Protein AF-A0ABD5BQI8-F1 (afdb_monomer)

Mean predicted aligned error: 1.68 Å

Sequence (92 aa):
DHLDSGSVSSPNRETEAMKDGSDAVSDWPLLNALLNTASGATWVSLHHGGGVGMGFSQHSGMVIVCDGTDEAAERIARVLHNDPATGVMRHA

pLDDT: mean 98.6, std 0.59, range [94.25, 98.94]

Foldseek 3Di:
DQPDLQWKQFCVPNLPPQVVPCRRVQVRNVVLQVQLVVLDFPDKDWDAQPPNGHPGMTGMDTHHDDPPDPVSVSSCVRNVCSNNVSSVVVND

Organism: Serratia marcescens (NCBI:txid615)

Structure (mmCIF, N/CA/C/O backbone):
data_AF-A0ABD5BQI8-F1
#
_entry.id   AF-A0ABD5BQI8-F1
#
loop_
_atom_site.group_PDB
_atom_site.id
_atom_site.type_symbol
_atom_site.label_atom_id
_atom_site.label_alt_id
_atom_site.label_comp_id
_atom_site.label_asym_id
_atom_site.label_entity_id
_atom_site.label_seq_id
_atom_site.pdbx_PDB_ins_code
_atom_site.Cartn_x
_atom_site.Cartn_y
_atom_site.Cartn_z
_atom_site.occupancy
_atom_site.B_iso_or_equiv
_atom_site.auth_seq_id
_atom_site.auth_comp_id
_atom_site.auth_asym_id
_atom_site.auth_atom_id
_atom_site.pdbx_PDB_model_num
ATOM 1 N N . ASP A 1 1 ? 3.555 -8.420 4.456 1.00 94.25 1 ASP A N 1
ATOM 2 C CA . ASP A 1 1 ? 4.670 -8.036 3.566 1.00 94.25 1 ASP A CA 1
ATOM 3 C C . ASP A 1 1 ? 4.244 -6.776 2.809 1.00 94.25 1 ASP A C 1
ATOM 5 O O . ASP A 1 1 ? 3.101 -6.371 2.974 1.00 94.25 1 ASP A O 1
ATOM 9 N N . HIS A 1 2 ? 5.131 -6.135 2.054 1.00 97.94 2 HIS A N 1
ATOM 10 C CA . HIS A 1 2 ? 4.797 -5.084 1.089 1.00 97.94 2 HIS A CA 1
ATOM 11 C C . HIS A 1 2 ? 4.598 -5.649 -0.333 1.00 97.94 2 HIS A C 1
ATOM 13 O O . HIS A 1 2 ? 4.187 -4.921 -1.226 1.00 97.94 2 HIS A O 1
ATOM 19 N N . LEU A 1 3 ? 4.914 -6.930 -0.558 1.00 97.44 3 LEU A N 1
ATOM 20 C CA . LEU A 1 3 ? 4.542 -7.649 -1.774 1.00 97.44 3 LEU A CA 1
ATOM 21 C C . LEU A 1 3 ? 3.056 -8.019 -1.693 1.00 97.44 3 LEU A C 1
ATOM 23 O O . LEU A 1 3 ? 2.696 -8.989 -1.027 1.00 97.44 3 LEU A O 1
ATOM 27 N N . ASP A 1 4 ? 2.208 -7.243 -2.363 1.00 97.94 4 ASP A N 1
ATOM 28 C CA . ASP A 1 4 ? 0.808 -7.575 -2.637 1.00 97.94 4 ASP A CA 1
ATOM 29 C C . ASP A 1 4 ? 0.328 -6.879 -3.930 1.00 97.94 4 ASP A C 1
ATOM 31 O O . ASP A 1 4 ? 0.981 -5.987 -4.471 1.00 97.94 4 ASP A O 1
ATOM 35 N N . SER A 1 5 ? -0.821 -7.306 -4.447 1.00 97.19 5 SER A N 1
ATOM 36 C CA . SER A 1 5 ? -1.419 -6.902 -5.721 1.00 97.19 5 SER A CA 1
ATOM 37 C C . SER A 1 5 ? -1.531 -5.386 -5.959 1.00 97.19 5 SER A C 1
ATOM 39 O O . SER A 1 5 ? -1.463 -4.950 -7.106 1.00 97.19 5 SER A O 1
ATOM 41 N N . GLY A 1 6 ? -1.719 -4.569 -4.920 1.00 98.31 6 GLY A N 1
ATOM 42 C CA . GLY A 1 6 ? -1.901 -3.113 -5.046 1.00 98.31 6 GLY A CA 1
ATOM 43 C C . GLY A 1 6 ? -0.776 -2.261 -4.462 1.00 98.31 6 GLY A C 1
ATOM 44 O O . GLY A 1 6 ? -0.808 -1.039 -4.601 1.00 98.31 6 GLY A O 1
ATOM 45 N N . SER A 1 7 ? 0.199 -2.871 -3.791 1.00 98.62 7 SER A N 1
ATOM 46 C CA . SER A 1 7 ? 1.078 -2.175 -2.844 1.00 98.62 7 SER A CA 1
ATOM 47 C C . SER A 1 7 ? 2.541 -2.098 -3.277 1.00 98.62 7 SER A C 1
ATOM 49 O O . SER A 1 7 ? 3.375 -1.611 -2.516 1.00 98.62 7 SER A O 1
ATOM 51 N N . VAL A 1 8 ? 2.886 -2.506 -4.503 1.00 98.69 8 VAL A N 1
ATOM 52 C CA . VAL A 1 8 ? 4.267 -2.456 -5.005 1.00 98.69 8 VAL A CA 1
ATOM 53 C C . VAL A 1 8 ? 4.344 -2.129 -6.494 1.00 98.69 8 VAL A C 1
ATOM 55 O O . VAL A 1 8 ? 3.577 -2.638 -7.307 1.00 98.69 8 VAL A O 1
ATOM 58 N N . SER A 1 9 ? 5.333 -1.303 -6.836 1.00 98.81 9 SER A N 1
ATOM 59 C CA . SER A 1 9 ? 5.859 -1.148 -8.190 1.00 98.81 9 SER A CA 1
ATOM 60 C C . SER A 1 9 ? 7.330 -1.553 -8.188 1.00 98.81 9 SER A C 1
ATOM 62 O O . SER A 1 9 ? 8.151 -0.926 -7.511 1.00 98.81 9 SER A O 1
ATOM 64 N N . SER A 1 10 ? 7.659 -2.623 -8.912 1.00 98.69 10 SER A N 1
ATOM 65 C CA . SER A 1 10 ? 9.010 -3.168 -9.047 1.00 98.69 10 SER A CA 1
ATOM 66 C C . SER A 1 10 ? 9.186 -3.840 -10.422 1.00 98.69 10 SER A C 1
ATOM 68 O O . SER A 1 10 ? 8.837 -5.013 -10.581 1.00 98.69 10 SER A O 1
ATOM 70 N N . PRO A 1 11 ? 9.746 -3.123 -11.419 1.00 98.62 11 PRO A N 1
ATOM 71 C CA . PRO A 1 11 ? 9.836 -3.596 -12.809 1.00 98.62 11 PRO A CA 1
ATOM 72 C C . PRO A 1 11 ? 10.686 -4.850 -13.042 1.00 98.62 11 PRO A C 1
ATOM 74 O O . PRO A 1 11 ? 10.600 -5.446 -14.104 1.00 98.62 11 PRO A O 1
ATOM 77 N N . ASN A 1 12 ? 11.517 -5.242 -12.073 1.00 98.31 12 ASN A N 1
ATOM 78 C CA . ASN A 1 12 ? 12.352 -6.449 -12.148 1.00 98.31 12 ASN A CA 1
ATOM 79 C C . ASN A 1 12 ? 11.800 -7.586 -11.267 1.00 98.31 12 ASN A C 1
ATOM 81 O O . ASN A 1 12 ? 12.552 -8.486 -10.883 1.00 98.31 12 ASN A O 1
ATOM 85 N N . ARG A 1 13 ? 10.545 -7.463 -10.811 1.00 98.25 13 ARG A N 1
ATOM 86 C CA . ARG A 1 13 ? 9.903 -8.426 -9.917 1.00 98.25 13 ARG A CA 1
ATOM 87 C C . ARG A 1 13 ? 8.374 -8.368 -10.033 1.00 98.25 13 ARG A C 1
ATOM 89 O O . ARG A 1 13 ? 7.822 -8.917 -10.974 1.00 98.25 13 ARG A O 1
ATOM 96 N N . GLU A 1 14 ? 7.662 -7.736 -9.101 1.00 98.62 14 GLU A N 1
ATOM 97 C CA . GLU A 1 14 ? 6.193 -7.824 -9.021 1.00 98.62 14 GLU A CA 1
ATOM 98 C C . GLU A 1 14 ? 5.437 -7.188 -10.181 1.00 98.62 14 GLU A C 1
ATOM 100 O O . GLU A 1 14 ? 4.315 -7.596 -10.471 1.00 98.62 14 GLU A O 1
ATOM 105 N N . THR A 1 15 ? 6.022 -6.177 -10.814 1.00 98.69 15 THR A N 1
ATOM 106 C CA . THR A 1 15 ? 5.402 -5.465 -11.934 1.00 98.69 15 THR A CA 1
ATOM 107 C C . THR A 1 15 ? 6.200 -5.644 -13.217 1.00 98.69 15 THR A C 1
ATOM 109 O O . THR A 1 15 ? 6.065 -4.840 -14.132 1.00 98.69 15 THR A O 1
ATOM 112 N N . GLU A 1 16 ? 7.035 -6.684 -13.285 1.00 98.75 16 GLU A N 1
ATOM 113 C CA . GLU A 1 16 ? 7.763 -7.048 -14.497 1.00 98.75 16 GLU A CA 1
ATOM 114 C C . GLU A 1 16 ? 6.790 -7.492 -15.595 1.00 98.75 16 GLU A C 1
ATOM 116 O O . GLU A 1 16 ? 5.951 -8.372 -15.388 1.00 98.75 16 GLU A O 1
ATOM 121 N N . ALA A 1 17 ? 6.937 -6.901 -16.780 1.00 98.38 17 ALA A N 1
ATOM 122 C CA . ALA A 1 17 ? 6.193 -7.235 -17.986 1.00 98.38 17 ALA A CA 1
ATOM 123 C C . ALA A 1 17 ? 4.668 -7.131 -17.811 1.00 98.38 17 ALA A C 1
ATOM 125 O O . ALA A 1 17 ? 3.911 -8.018 -18.230 1.00 98.38 17 ALA A O 1
ATOM 126 N N . MET A 1 18 ? 4.199 -6.022 -17.228 1.00 98.50 18 MET A N 1
ATOM 127 C CA . MET A 1 18 ? 2.773 -5.704 -17.237 1.00 98.50 18 MET A CA 1
ATOM 128 C C . MET A 1 18 ? 2.283 -5.652 -18.688 1.00 98.50 18 MET A C 1
ATOM 130 O O . MET A 1 18 ? 2.959 -5.137 -19.580 1.00 98.50 18 MET A O 1
ATOM 134 N N . LYS A 1 19 ? 1.085 -6.189 -18.948 1.00 98.62 19 LYS A N 1
ATOM 135 C CA . LYS A 1 19 ? 0.548 -6.332 -20.317 1.00 98.62 19 LYS A CA 1
ATOM 136 C C . LYS A 1 19 ? 0.466 -5.011 -21.086 1.00 98.62 19 LYS A C 1
ATOM 138 O O . LYS A 1 19 ? 0.515 -5.018 -22.312 1.00 98.62 19 LYS A O 1
ATOM 143 N N . ASP A 1 20 ? 0.301 -3.909 -20.369 1.00 98.56 20 ASP A N 1
ATOM 144 C CA . ASP A 1 20 ? 0.179 -2.550 -20.888 1.00 98.56 20 ASP A CA 1
ATOM 145 C C . ASP A 1 20 ? 1.494 -1.748 -20.817 1.00 98.56 20 ASP A C 1
ATOM 147 O O . ASP A 1 20 ? 1.518 -0.579 -21.195 1.00 98.56 20 ASP A O 1
ATOM 151 N N . GLY A 1 21 ? 2.590 -2.358 -20.352 1.00 98.50 21 GLY A N 1
ATOM 152 C CA . GLY A 1 21 ? 3.887 -1.703 -20.175 1.00 98.50 21 GLY A CA 1
ATOM 153 C C . GLY A 1 21 ? 3.944 -0.724 -18.998 1.00 98.50 21 GLY A C 1
ATOM 154 O O . GLY A 1 21 ? 4.843 0.116 -18.948 1.00 98.50 21 GLY A O 1
ATOM 155 N N . SER A 1 22 ? 2.997 -0.799 -18.056 1.00 98.75 22 SER A N 1
ATOM 156 C CA . SER A 1 22 ? 2.930 0.077 -16.876 1.00 98.75 22 SER A CA 1
ATOM 157 C C . SER A 1 22 ? 3.918 -0.283 -15.754 1.00 98.75 22 SER A C 1
ATOM 159 O O . SER A 1 22 ? 3.802 0.232 -14.640 1.00 98.75 22 SER A O 1
ATOM 161 N N . ASP A 1 23 ? 4.910 -1.132 -16.030 1.00 98.69 23 ASP A N 1
ATOM 162 C CA . ASP A 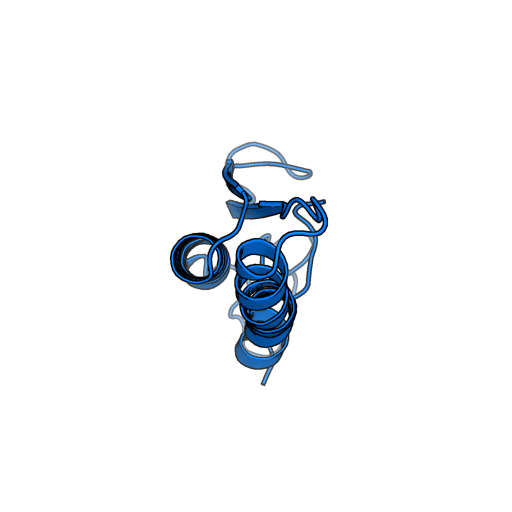1 23 ? 5.843 -1.742 -15.076 1.00 98.69 23 ASP A CA 1
ATOM 163 C C . ASP A 1 23 ? 6.394 -0.755 -14.036 1.00 98.69 23 ASP A C 1
ATOM 165 O O . ASP A 1 23 ? 6.422 -1.048 -12.839 1.00 98.69 23 ASP A O 1
ATOM 169 N N . ALA A 1 24 ? 6.818 0.431 -14.486 1.00 98.69 24 ALA A N 1
ATOM 170 C CA . ALA A 1 24 ? 7.490 1.442 -13.668 1.00 98.69 24 ALA A CA 1
ATOM 171 C C . ALA A 1 24 ? 6.562 2.517 -13.074 1.00 98.69 24 ALA A C 1
ATOM 173 O O . ALA A 1 24 ? 7.048 3.425 -12.399 1.00 98.69 24 ALA A O 1
ATOM 174 N N . VAL A 1 25 ? 5.244 2.445 -13.296 1.00 98.81 25 VAL A N 1
ATOM 175 C CA . VAL A 1 25 ? 4.291 3.408 -12.722 1.00 98.81 25 VAL A CA 1
ATOM 176 C C . VAL A 1 25 ? 4.212 3.195 -11.212 1.00 98.81 25 VAL A C 1
ATOM 178 O O . VAL A 1 25 ? 3.709 2.171 -10.748 1.00 98.81 25 VAL A O 1
ATOM 181 N N . SER A 1 26 ? 4.703 4.159 -10.432 1.00 98.75 26 SER A N 1
ATOM 182 C CA . SER A 1 26 ? 4.766 4.080 -8.966 1.00 98.75 26 SER A CA 1
ATOM 183 C C . SER A 1 26 ? 3.677 4.858 -8.230 1.00 98.75 26 SER A C 1
ATOM 185 O O . SER A 1 26 ? 3.682 4.897 -7.002 1.00 98.75 26 SER A O 1
ATOM 187 N N . ASP A 1 27 ? 2.686 5.394 -8.944 1.00 98.88 27 ASP A N 1
ATOM 188 C CA . ASP A 1 27 ? 1.521 6.034 -8.323 1.00 98.88 27 ASP A CA 1
ATOM 189 C C . ASP A 1 27 ? 0.732 5.054 -7.438 1.00 98.88 27 ASP A C 1
ATOM 191 O O . ASP A 1 27 ? 0.265 5.413 -6.359 1.00 98.88 27 ASP A O 1
ATOM 195 N N . TRP A 1 28 ? 0.627 3.791 -7.859 1.00 98.88 28 TRP A N 1
ATOM 196 C CA . TRP A 1 28 ? -0.176 2.757 -7.199 1.00 98.88 28 TRP A CA 1
ATOM 197 C C . TRP A 1 28 ? 0.210 2.470 -5.738 1.00 98.88 28 TRP A C 1
ATOM 199 O O . TRP A 1 28 ? -0.662 2.612 -4.880 1.00 98.88 28 TRP A O 1
ATOM 209 N N . PRO A 1 29 ? 1.472 2.139 -5.392 1.00 98.81 29 PRO A N 1
ATOM 210 C CA . PRO A 1 29 ? 1.866 1.943 -3.994 1.00 98.81 29 PRO A CA 1
ATOM 211 C C . PRO A 1 29 ? 1.711 3.217 -3.146 1.00 98.81 29 PRO A C 1
ATOM 213 O O . PRO A 1 29 ? 1.389 3.140 -1.960 1.00 98.81 29 PRO A O 1
ATOM 216 N N . LEU A 1 30 ? 1.885 4.407 -3.736 1.00 98.88 30 LEU A N 1
ATOM 217 C CA . LEU A 1 30 ? 1.633 5.675 -3.044 1.00 98.88 30 LEU A CA 1
ATOM 218 C C . LEU A 1 30 ? 0.140 5.837 -2.721 1.00 98.88 30 LEU A C 1
ATOM 220 O O . LEU A 1 30 ? -0.214 6.154 -1.585 1.00 98.88 30 LEU A O 1
ATOM 224 N N . LEU A 1 31 ? -0.737 5.569 -3.690 1.00 98.88 31 LEU A N 1
ATOM 225 C CA . LEU A 1 31 ? -2.189 5.598 -3.508 1.00 98.88 31 LEU A CA 1
ATOM 226 C C . LEU A 1 31 ? -2.669 4.531 -2.521 1.00 98.88 31 LEU A C 1
ATOM 228 O O . LEU A 1 31 ? -3.531 4.831 -1.699 1.00 98.88 31 LEU A O 1
ATOM 232 N N . ASN A 1 32 ? -2.091 3.329 -2.538 1.00 98.88 32 ASN A N 1
ATOM 233 C CA . ASN A 1 32 ? -2.386 2.288 -1.555 1.00 98.88 32 ASN A CA 1
ATOM 234 C C . ASN A 1 32 ? -2.074 2.771 -0.127 1.00 98.88 32 ASN A C 1
ATOM 236 O O . ASN A 1 32 ? -2.926 2.661 0.755 1.00 98.88 32 ASN A O 1
ATOM 240 N N . ALA A 1 33 ? -0.911 3.388 0.109 1.00 98.94 33 ALA A N 1
ATOM 241 C CA . ALA A 1 33 ? -0.583 3.949 1.421 1.00 98.94 33 ALA A CA 1
ATOM 242 C C . ALA A 1 33 ? -1.537 5.080 1.842 1.00 98.94 33 ALA A C 1
ATOM 244 O O . ALA A 1 33 ? -2.022 5.104 2.979 1.00 98.94 33 ALA A O 1
ATOM 245 N N . LEU A 1 34 ? -1.831 6.017 0.935 1.00 98.94 34 LEU A N 1
ATOM 246 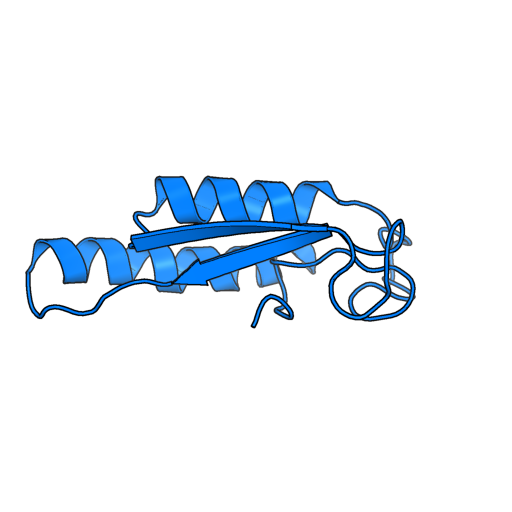C CA . LEU A 1 34 ? -2.755 7.123 1.205 1.00 98.94 34 LEU A CA 1
ATOM 247 C C . LEU A 1 34 ? -4.164 6.609 1.525 1.00 98.94 34 LEU A C 1
ATOM 249 O O . LEU A 1 34 ? -4.783 7.068 2.487 1.00 98.94 34 LEU A O 1
ATOM 253 N N . LEU A 1 35 ? -4.656 5.624 0.772 1.00 98.88 35 LEU A N 1
ATOM 254 C CA . LEU A 1 35 ? -5.978 5.048 0.986 1.00 98.88 35 LEU A CA 1
ATOM 255 C C . LEU A 1 35 ? -6.040 4.221 2.271 1.00 98.88 35 LEU A C 1
ATOM 257 O O . LEU A 1 35 ? -7.026 4.328 2.996 1.00 98.88 35 LEU A O 1
ATOM 261 N N . ASN A 1 36 ? -5.002 3.455 2.609 1.00 98.88 36 ASN A N 1
ATOM 262 C CA . ASN A 1 36 ? -4.931 2.736 3.885 1.00 98.88 36 ASN A CA 1
ATOM 263 C C . ASN A 1 36 ? -4.901 3.692 5.084 1.00 98.88 36 ASN A C 1
ATOM 265 O O . ASN A 1 36 ? -5.571 3.450 6.091 1.00 98.88 36 ASN A O 1
ATOM 269 N N . THR A 1 37 ? -4.206 4.825 4.943 1.00 98.88 37 THR A N 1
ATOM 270 C CA . THR A 1 37 ? -4.211 5.907 5.939 1.00 98.88 37 THR A CA 1
ATOM 271 C C . THR A 1 37 ? -5.621 6.475 6.103 1.00 98.88 37 THR A C 1
ATOM 273 O O . THR A 1 37 ? -6.128 6.557 7.219 1.00 98.88 37 THR A O 1
ATOM 276 N N . ALA A 1 38 ? -6.296 6.797 4.996 1.00 98.81 38 ALA A N 1
ATOM 277 C CA . ALA A 1 38 ? -7.667 7.310 5.007 1.00 98.81 38 ALA A CA 1
ATOM 278 C C . ALA A 1 38 ? -8.698 6.282 5.514 1.00 98.81 38 ALA A C 1
ATOM 280 O O . ALA A 1 38 ? -9.714 6.653 6.098 1.00 98.81 38 ALA A O 1
ATOM 281 N N . SER A 1 39 ? -8.441 4.990 5.309 1.00 98.75 39 SER A N 1
ATOM 282 C CA . SER A 1 39 ? -9.353 3.902 5.684 1.00 98.75 39 SER A CA 1
ATOM 283 C C . SER A 1 39 ? -9.285 3.554 7.176 1.00 98.75 39 SER A C 1
ATOM 285 O O . SER A 1 39 ? -10.248 3.002 7.717 1.00 98.75 39 SER A O 1
ATOM 287 N N . GLY A 1 40 ? -8.191 3.923 7.851 1.00 98.81 40 GLY A N 1
ATOM 288 C CA . GLY A 1 40 ? -8.007 3.745 9.290 1.00 98.81 40 GLY A CA 1
ATOM 289 C C . GLY A 1 40 ? -7.091 2.584 9.677 1.00 98.81 40 GLY A C 1
ATOM 290 O O . GLY A 1 40 ? -7.327 1.952 10.706 1.00 98.81 40 GLY A O 1
ATOM 291 N N . ALA A 1 41 ? -6.065 2.279 8.877 1.00 98.88 41 ALA A N 1
ATOM 292 C CA . ALA A 1 41 ? -5.018 1.351 9.303 1.00 98.88 41 ALA A CA 1
ATOM 293 C C . ALA A 1 41 ? -4.333 1.876 10.581 1.00 98.88 41 ALA A C 1
ATOM 295 O O . ALA A 1 41 ? -4.218 3.085 10.787 1.00 98.88 41 ALA A O 1
ATOM 296 N N . THR A 1 42 ? -3.878 0.977 11.455 1.00 98.81 42 THR A N 1
ATOM 297 C CA . THR A 1 42 ? -3.205 1.363 12.707 1.00 98.81 42 THR A CA 1
ATOM 298 C C . THR A 1 42 ? -1.821 1.941 12.436 1.00 98.81 42 THR A C 1
ATOM 300 O O . THR A 1 42 ? -1.426 2.910 13.081 1.00 98.81 42 THR A O 1
ATOM 303 N N . TRP A 1 43 ? -1.092 1.388 11.466 1.00 98.88 43 TRP A N 1
ATOM 304 C CA . TRP A 1 43 ? 0.076 2.045 10.891 1.00 98.88 43 TRP A CA 1
ATOM 305 C C . TRP A 1 43 ? 0.204 1.745 9.404 1.00 98.88 43 TRP A C 1
ATOM 307 O O . TRP A 1 43 ? -0.214 0.694 8.914 1.00 98.88 43 TRP A O 1
ATOM 317 N N . VAL A 1 44 ? 0.813 2.697 8.704 1.00 98.88 44 VAL A N 1
ATOM 318 C CA . VAL A 1 44 ? 1.099 2.639 7.274 1.00 98.88 44 VAL A CA 1
ATOM 319 C C . VAL A 1 44 ? 2.563 2.999 7.068 1.00 98.88 44 VAL A C 1
ATOM 321 O O . VAL A 1 44 ? 3.096 3.883 7.740 1.00 98.88 44 VAL A O 1
ATOM 324 N N . SER A 1 45 ? 3.215 2.314 6.140 1.00 98.88 45 SER A N 1
ATOM 325 C CA . SER A 1 45 ? 4.601 2.549 5.753 1.00 98.88 45 SER A CA 1
ATOM 326 C C . SER A 1 45 ? 4.705 2.747 4.243 1.00 98.88 45 SER A C 1
ATOM 328 O O . SER A 1 45 ? 4.014 2.094 3.465 1.00 98.88 45 SER A O 1
ATOM 330 N N . LEU A 1 46 ? 5.602 3.640 3.827 1.00 98.81 46 LEU A N 1
ATOM 331 C CA . LEU A 1 46 ? 6.032 3.803 2.439 1.00 98.81 46 LEU A CA 1
ATOM 332 C C . LEU A 1 46 ? 7.540 3.633 2.391 1.00 98.81 46 LEU A C 1
ATOM 334 O O . LEU A 1 46 ? 8.270 4.393 3.025 1.00 98.81 46 LEU A O 1
ATOM 338 N N . HIS A 1 47 ? 7.998 2.626 1.658 1.00 98.88 47 HIS A N 1
ATOM 339 C CA . HIS A 1 47 ? 9.396 2.232 1.591 1.00 98.88 47 HIS A CA 1
ATOM 340 C C . HIS A 1 47 ? 9.908 2.240 0.149 1.00 98.88 47 HIS A C 1
ATOM 342 O O . HIS A 1 47 ? 9.152 2.206 -0.826 1.00 98.88 47 HIS A O 1
ATOM 348 N N . HIS A 1 48 ? 11.232 2.283 0.042 1.00 98.81 48 HIS A N 1
ATOM 349 C CA . HIS A 1 48 ? 11.961 2.266 -1.213 1.00 98.81 48 HIS A CA 1
ATOM 350 C C . HIS A 1 48 ? 13.000 1.142 -1.216 1.00 98.81 48 HIS A C 1
ATOM 352 O O . HIS A 1 48 ? 13.722 0.959 -0.235 1.00 98.81 48 HIS A O 1
ATOM 358 N N . GLY A 1 49 ? 13.100 0.429 -2.339 1.00 98.50 49 GLY A N 1
ATOM 359 C CA . GLY A 1 49 ? 14.168 -0.524 -2.635 1.00 98.50 49 GLY A CA 1
ATOM 360 C C . GLY A 1 49 ? 14.121 -1.844 -1.865 1.00 98.50 49 GLY A C 1
ATOM 361 O O . GLY A 1 49 ? 15.106 -2.585 -1.858 1.00 98.50 49 GLY A O 1
ATOM 362 N N . GLY A 1 50 ? 13.001 -2.170 -1.218 1.00 98.31 50 GLY A N 1
ATOM 363 C CA . GLY A 1 50 ? 12.794 -3.482 -0.615 1.00 98.31 50 GLY A CA 1
ATOM 364 C C . GLY A 1 50 ? 12.870 -4.586 -1.669 1.00 98.31 50 GLY A C 1
ATOM 365 O O . GLY A 1 50 ? 12.331 -4.461 -2.770 1.00 98.31 50 GLY A O 1
ATOM 366 N N . GLY A 1 51 ? 13.578 -5.665 -1.334 1.00 98.19 51 GLY A N 1
ATOM 367 C CA . GLY A 1 51 ? 13.755 -6.834 -2.195 1.00 98.19 51 GLY A CA 1
ATOM 368 C C . GLY A 1 51 ? 14.799 -6.670 -3.300 1.00 98.19 51 GLY A C 1
ATOM 369 O O . GLY A 1 51 ? 15.724 -7.469 -3.375 1.00 98.19 51 GLY A O 1
ATOM 370 N N . VAL A 1 52 ? 14.661 -5.638 -4.133 1.00 98.06 52 VAL A N 1
ATOM 371 C CA . VAL A 1 52 ? 15.454 -5.447 -5.366 1.00 98.06 52 VAL A CA 1
ATOM 372 C C . VAL A 1 52 ? 16.522 -4.348 -5.272 1.00 98.06 52 VAL A C 1
ATOM 374 O O . VAL A 1 52 ? 17.277 -4.139 -6.217 1.00 98.06 52 VAL A O 1
ATOM 377 N N . GLY A 1 53 ? 16.633 -3.669 -4.128 1.00 97.94 53 GLY A N 1
ATOM 378 C CA . GLY A 1 53 ? 17.660 -2.660 -3.869 1.00 97.94 53 GLY A CA 1
ATOM 379 C C . GLY A 1 53 ? 17.280 -1.240 -4.297 1.00 97.94 53 GLY A C 1
ATOM 380 O O . GLY A 1 53 ? 16.235 -0.986 -4.899 1.00 97.94 53 GLY A O 1
ATOM 381 N N . MET A 1 54 ? 18.146 -0.287 -3.937 1.00 98.56 54 MET A N 1
ATOM 382 C CA . MET A 1 54 ? 17.945 1.142 -4.200 1.00 98.56 54 MET A CA 1
ATOM 383 C C . MET A 1 54 ? 17.719 1.411 -5.691 1.00 98.56 54 MET A C 1
ATOM 385 O O . MET A 1 54 ? 18.464 0.929 -6.537 1.00 98.56 54 MET A O 1
ATOM 389 N N . GLY A 1 55 ? 16.705 2.213 -5.998 1.00 98.19 55 GLY A N 1
ATOM 390 C CA . GLY A 1 55 ? 16.314 2.597 -7.354 1.00 98.19 55 GLY A CA 1
ATOM 391 C C . GLY A 1 55 ? 15.301 1.671 -8.033 1.00 98.19 55 GLY A C 1
ATOM 392 O O . GLY A 1 55 ? 14.744 2.072 -9.047 1.00 98.19 55 GLY A O 1
ATOM 393 N N . PHE A 1 56 ? 15.017 0.481 -7.487 1.00 98.38 56 PHE A N 1
ATOM 394 C CA . PHE A 1 56 ? 14.296 -0.568 -8.232 1.00 98.38 56 PHE A CA 1
ATOM 395 C C . PHE A 1 56 ? 12.893 -0.921 -7.716 1.00 98.38 56 PHE A C 1
ATOM 397 O O . PHE A 1 56 ? 12.189 -1.707 -8.355 1.00 98.38 56 PHE A O 1
ATOM 404 N N . SER A 1 57 ? 12.456 -0.36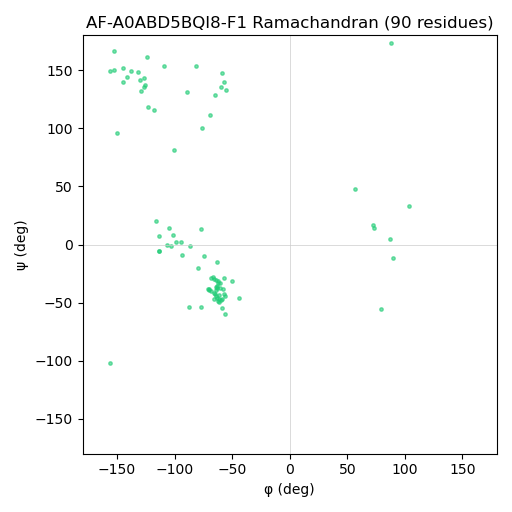2 -6.585 1.00 98.69 57 SER A N 1
ATOM 405 C CA . SER A 1 57 ? 11.079 -0.544 -6.111 1.00 98.69 57 SER A CA 1
ATOM 406 C C . SER A 1 57 ? 10.572 0.613 -5.254 1.00 98.69 57 SER A C 1
ATOM 408 O O . SER A 1 57 ? 11.328 1.272 -4.532 1.00 98.69 57 SER A O 1
ATOM 410 N N . GLN A 1 58 ? 9.265 0.840 -5.315 1.00 98.88 58 GLN A N 1
ATOM 411 C CA . GLN A 1 58 ? 8.505 1.662 -4.375 1.00 98.88 58 GLN A CA 1
ATOM 412 C C . GLN A 1 58 ? 7.311 0.837 -3.908 1.00 98.88 58 GLN A C 1
ATOM 414 O O . GLN A 1 58 ? 6.650 0.203 -4.729 1.00 98.88 58 GLN A O 1
ATOM 419 N N . HIS A 1 59 ? 7.068 0.788 -2.601 1.00 98.88 59 HIS A N 1
ATOM 420 C CA . HIS A 1 59 ? 6.055 -0.109 -2.052 1.00 98.88 59 HIS A CA 1
ATOM 421 C C . HIS A 1 59 ? 5.513 0.361 -0.702 1.00 98.88 59 HIS A C 1
ATOM 423 O O . HIS A 1 59 ? 6.225 0.972 0.101 1.00 98.88 59 HIS A O 1
ATOM 429 N N . SER A 1 60 ? 4.254 0.043 -0.433 1.00 98.94 60 SER A N 1
ATOM 430 C CA . SER A 1 60 ? 3.531 0.376 0.789 1.00 98.94 60 SER A CA 1
ATOM 431 C C . SER A 1 60 ? 3.282 -0.854 1.652 1.00 98.94 60 SER A C 1
ATOM 433 O O . SER A 1 60 ? 3.256 -1.986 1.178 1.00 98.94 60 SER A O 1
ATOM 435 N N . GLY A 1 61 ? 3.150 -0.629 2.952 1.00 98.75 61 GLY A N 1
ATOM 436 C CA . GLY A 1 61 ? 2.714 -1.631 3.912 1.00 98.75 61 GLY A CA 1
ATOM 437 C C . GLY A 1 61 ? 1.628 -1.040 4.793 1.00 98.75 61 GLY A C 1
ATOM 438 O O . GLY A 1 61 ? 1.629 0.160 5.076 1.00 98.75 61 GLY A O 1
ATOM 439 N N . MET A 1 62 ? 0.704 -1.878 5.240 1.00 98.75 62 MET A N 1
ATOM 440 C CA . MET A 1 62 ? -0.332 -1.483 6.183 1.00 98.75 62 MET A CA 1
ATOM 441 C C . MET A 1 62 ? -0.517 -2.574 7.227 1.00 98.75 62 MET A C 1
ATOM 443 O O . MET A 1 62 ? -0.308 -3.758 6.955 1.00 98.75 62 MET A O 1
ATOM 447 N N . VAL A 1 63 ? -0.890 -2.170 8.435 1.00 98.88 63 VAL A N 1
ATOM 448 C CA . VAL A 1 63 ? -1.338 -3.094 9.473 1.00 98.88 63 VAL A CA 1
ATOM 449 C C . VAL A 1 63 ? -2.490 -2.465 10.232 1.00 98.88 63 VAL A C 1
ATOM 451 O O . VAL A 1 63 ? -2.508 -1.260 10.488 1.00 98.88 63 VAL A O 1
ATOM 454 N N . ILE A 1 64 ? -3.440 -3.304 10.629 1.00 98.88 64 ILE A N 1
ATOM 455 C CA . ILE A 1 64 ? -4.590 -2.927 11.435 1.00 98.88 64 ILE A CA 1
ATOM 456 C C . ILE A 1 64 ? -4.694 -3.823 12.670 1.00 98.88 64 ILE A C 1
ATOM 458 O O . ILE A 1 64 ? -4.510 -5.037 12.592 1.00 98.88 64 ILE A O 1
ATOM 462 N N . VAL A 1 65 ? -4.955 -3.213 13.824 1.00 98.81 65 VAL A N 1
ATOM 463 C CA . VAL A 1 65 ? -5.153 -3.903 15.101 1.00 98.81 65 VAL A CA 1
ATOM 464 C C . VAL A 1 65 ? -6.627 -4.253 15.282 1.00 98.81 65 VA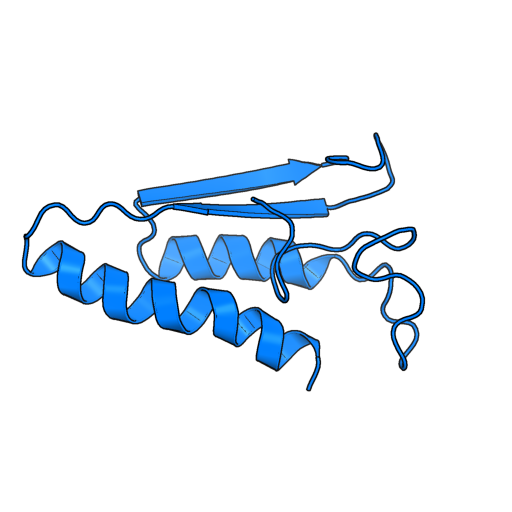L A C 1
ATOM 466 O O . VAL A 1 65 ? -7.503 -3.397 15.158 1.00 98.81 65 VAL A O 1
ATOM 469 N N . CYS A 1 66 ? -6.880 -5.511 15.636 1.00 98.7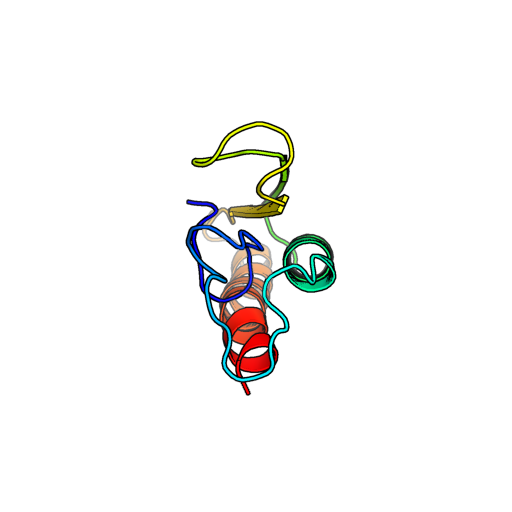5 66 CYS A N 1
ATOM 470 C CA . CYS A 1 66 ? -8.195 -6.030 15.997 1.00 98.75 66 CYS A CA 1
ATOM 471 C C . CYS A 1 66 ? -8.307 -6.118 17.526 1.00 98.75 66 CYS A C 1
ATOM 473 O O . CYS A 1 66 ? -8.089 -7.181 18.102 1.00 98.75 66 CYS A O 1
ATOM 475 N N . ASP A 1 67 ? -8.599 -4.999 18.189 1.00 98.75 67 ASP A N 1
ATOM 476 C CA . ASP A 1 67 ? -8.654 -4.909 19.660 1.00 98.75 67 ASP A CA 1
ATOM 477 C C . ASP A 1 67 ? -10.019 -5.281 20.272 1.00 98.75 67 ASP A C 1
ATOM 479 O O . ASP A 1 67 ? -10.165 -5.290 21.493 1.00 98.75 67 ASP A O 1
ATOM 483 N N . GLY A 1 68 ? -11.007 -5.622 19.440 1.00 98.62 68 GLY A N 1
ATOM 484 C CA . GLY A 1 68 ? -12.353 -6.013 19.869 1.00 98.62 68 GLY A CA 1
ATOM 485 C C . GLY A 1 68 ? -13.330 -4.852 20.071 1.00 98.62 68 GLY A C 1
ATOM 486 O O . GLY A 1 68 ? -14.452 -5.099 20.502 1.00 98.62 68 GLY A O 1
ATOM 487 N N . THR A 1 69 ? -12.934 -3.613 19.764 1.00 98.88 69 THR A N 1
ATOM 488 C CA . THR A 1 69 ? -13.820 -2.439 19.815 1.00 98.88 69 THR A CA 1
ATOM 489 C C . THR A 1 69 ? -14.699 -2.314 18.568 1.00 98.88 69 THR A C 1
ATOM 491 O O . THR A 1 69 ? -14.315 -2.743 17.473 1.00 98.88 69 THR A O 1
ATOM 494 N N . ASP A 1 70 ? -15.860 -1.671 18.711 1.00 98.75 70 ASP A N 1
ATOM 495 C CA . ASP A 1 70 ? -16.743 -1.358 17.580 1.00 98.75 70 ASP A CA 1
ATOM 496 C C . ASP A 1 70 ? -16.052 -0.394 16.598 1.00 98.75 70 ASP A C 1
ATOM 498 O O . ASP A 1 70 ? -16.149 -0.548 15.378 1.00 98.75 70 ASP A O 1
ATOM 502 N N . GLU A 1 71 ? -15.245 0.542 17.107 1.00 98.75 71 GLU A N 1
ATOM 503 C CA . GLU A 1 71 ? -14.461 1.452 16.274 1.00 98.75 71 GLU A CA 1
ATOM 504 C C . GLU A 1 71 ? -13.413 0.707 15.434 1.00 98.75 71 GLU A C 1
ATOM 506 O O . GLU A 1 71 ? -13.151 1.081 14.286 1.00 98.75 71 GLU A O 1
ATOM 511 N N . ALA A 1 72 ? -12.791 -0.346 15.978 1.00 98.81 72 ALA A N 1
ATOM 512 C CA . ALA A 1 72 ? -11.890 -1.193 15.204 1.00 98.81 72 ALA A CA 1
ATOM 513 C C . ALA A 1 72 ? -12.650 -1.989 14.142 1.00 98.81 72 ALA A C 1
ATOM 515 O O . ALA A 1 72 ? -12.168 -2.061 13.012 1.00 98.81 72 ALA A O 1
ATOM 516 N N . ALA A 1 73 ? -13.839 -2.516 14.452 1.00 98.88 73 ALA A N 1
ATOM 517 C CA . ALA A 1 73 ? -14.661 -3.243 13.484 1.00 98.88 73 ALA A CA 1
ATOM 518 C C . ALA A 1 73 ? -14.973 -2.391 12.239 1.00 98.88 73 ALA A C 1
ATOM 520 O O . ALA A 1 73 ? -14.828 -2.866 11.110 1.00 98.88 73 ALA A O 1
ATOM 521 N N . GLU A 1 74 ? -15.298 -1.108 12.421 1.00 98.88 74 GLU A N 1
ATOM 522 C CA . GLU A 1 74 ? -15.517 -0.183 11.305 1.00 98.88 74 GLU A CA 1
ATOM 523 C C . GLU A 1 74 ? -14.262 0.057 10.452 1.00 98.88 74 GLU A C 1
ATOM 525 O O . GLU A 1 74 ? -14.331 0.068 9.218 1.00 98.88 74 GLU A O 1
ATOM 530 N N . ARG A 1 75 ? -13.104 0.272 11.092 1.00 98.88 75 ARG A N 1
ATOM 531 C CA . ARG A 1 75 ? -11.826 0.473 10.384 1.00 98.88 75 ARG A CA 1
ATOM 532 C C . ARG A 1 75 ? -11.423 -0.783 9.619 1.00 98.88 75 ARG A C 1
ATOM 534 O O . ARG A 1 75 ? -11.028 -0.681 8.461 1.00 98.88 75 ARG A O 1
ATOM 541 N N . ILE A 1 76 ? -11.582 -1.954 10.235 1.00 98.94 76 ILE A N 1
ATOM 542 C CA . ILE A 1 76 ? -11.286 -3.266 9.648 1.00 98.94 76 ILE A CA 1
ATOM 543 C C . ILE A 1 76 ? -12.116 -3.493 8.389 1.00 98.94 76 ILE A C 1
ATOM 545 O O . ILE A 1 76 ? -11.553 -3.846 7.355 1.00 98.94 76 ILE A O 1
ATOM 549 N N . ALA A 1 77 ? -13.425 -3.229 8.448 1.00 98.81 77 ALA A N 1
ATOM 550 C CA . ALA A 1 77 ? -14.314 -3.401 7.303 1.00 98.81 77 ALA A CA 1
ATOM 551 C C . ALA A 1 77 ? -13.880 -2.560 6.088 1.00 98.81 77 ALA A C 1
ATOM 553 O O . ALA A 1 77 ? -13.957 -3.031 4.956 1.00 98.81 77 ALA A O 1
ATOM 554 N N . ARG A 1 78 ? -13.392 -1.332 6.312 1.00 98.75 78 ARG A N 1
ATOM 555 C CA . ARG A 1 78 ? -12.901 -0.452 5.238 1.00 98.75 78 ARG A CA 1
ATOM 556 C C . ARG A 1 78 ? -11.512 -0.846 4.751 1.00 98.75 78 ARG A C 1
ATOM 558 O O . ARG A 1 78 ? -11.327 -1.036 3.556 1.00 98.75 78 ARG A O 1
ATOM 565 N N . VAL A 1 79 ? -10.542 -0.964 5.657 1.00 98.75 79 VAL A N 1
ATOM 566 C CA . VAL A 1 79 ? -9.132 -1.232 5.327 1.00 98.75 79 VAL A CA 1
ATOM 567 C C . VAL A 1 79 ? -8.972 -2.575 4.624 1.00 98.75 79 VAL A C 1
ATOM 569 O O . VAL A 1 79 ? -8.343 -2.628 3.573 1.00 98.75 79 VAL A O 1
ATOM 572 N N . LEU A 1 80 ? -9.589 -3.643 5.142 1.00 98.75 80 LEU A N 1
ATOM 573 C CA . LEU A 1 80 ? -9.468 -4.978 4.544 1.00 98.75 80 LEU A CA 1
ATOM 574 C C . LEU A 1 80 ? -10.277 -5.144 3.252 1.00 98.75 80 LEU A C 1
ATOM 576 O O . LEU A 1 80 ? -10.102 -6.137 2.553 1.00 98.75 80 LEU A O 1
ATOM 580 N N . HIS A 1 81 ? -11.142 -4.186 2.918 1.00 98.88 81 HIS A N 1
ATOM 581 C CA . HIS A 1 81 ? -11.733 -4.097 1.588 1.00 98.88 81 HIS A CA 1
ATOM 582 C C . HIS A 1 81 ? -10.843 -3.285 0.643 1.00 98.88 81 HIS A C 1
ATOM 584 O O . HIS A 1 81 ? -10.468 -3.762 -0.424 1.00 98.88 81 HIS A O 1
ATOM 590 N N . ASN A 1 82 ? -10.496 -2.063 1.045 1.00 98.88 82 ASN A N 1
ATOM 591 C CA . ASN A 1 82 ? -9.814 -1.093 0.199 1.00 98.88 82 ASN A CA 1
ATOM 592 C C . ASN A 1 82 ? -8.400 -1.539 -0.185 1.00 98.88 82 ASN A C 1
ATOM 594 O O . ASN A 1 82 ? -8.032 -1.384 -1.345 1.00 98.88 82 ASN A O 1
ATOM 598 N N . ASP A 1 83 ? -7.629 -2.113 0.742 1.00 98.88 83 ASP A N 1
ATOM 599 C CA . ASP A 1 83 ? -6.254 -2.556 0.483 1.00 98.88 83 ASP A CA 1
ATOM 600 C C . ASP A 1 83 ? -6.174 -3.554 -0.691 1.00 98.88 83 ASP A C 1
ATOM 602 O O . ASP A 1 83 ? -5.619 -3.188 -1.732 1.00 98.88 83 ASP A O 1
ATOM 606 N N . PRO A 1 84 ? -6.839 -4.729 -0.648 1.00 98.88 84 PRO A N 1
ATOM 607 C CA . PRO A 1 84 ? -6.845 -5.640 -1.793 1.00 98.88 84 PRO A CA 1
ATOM 608 C C . PRO A 1 84 ? -7.625 -5.090 -3.000 1.00 98.88 84 PRO A C 1
ATOM 610 O O . PRO A 1 84 ? -7.281 -5.393 -4.145 1.00 98.88 84 PRO A O 1
ATOM 613 N N 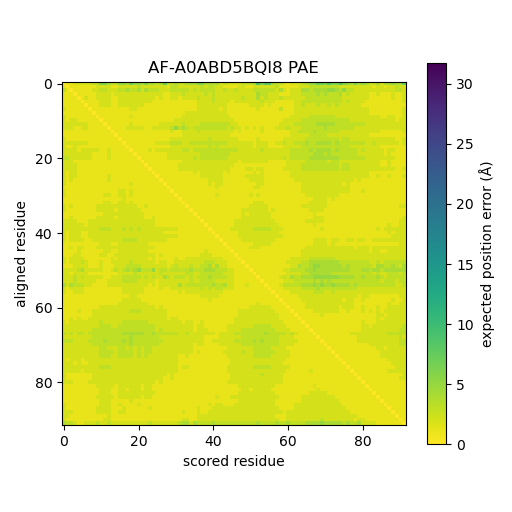. ALA A 1 85 ? -8.651 -4.252 -2.798 1.00 98.88 85 ALA A N 1
ATOM 614 C CA . ALA A 1 85 ? -9.387 -3.646 -3.910 1.00 98.88 85 ALA A CA 1
ATOM 615 C C . ALA A 1 85 ? -8.510 -2.709 -4.756 1.00 98.88 85 ALA A C 1
ATOM 617 O O . ALA A 1 85 ? -8.709 -2.636 -5.969 1.00 98.88 85 ALA A O 1
ATOM 618 N N . THR A 1 86 ? -7.502 -2.046 -4.170 1.00 98.88 86 THR A N 1
ATOM 619 C CA . THR A 1 86 ? -6.523 -1.283 -4.967 1.00 98.88 86 THR A CA 1
ATOM 620 C C . THR A 1 86 ? -5.722 -2.170 -5.912 1.00 98.88 86 THR A C 1
ATOM 622 O O . THR A 1 86 ? -5.412 -1.744 -7.023 1.00 98.88 86 THR A O 1
ATOM 625 N N . GLY A 1 87 ? -5.447 -3.419 -5.530 1.00 98.75 87 GLY A N 1
ATOM 626 C CA . GLY A 1 87 ? -4.792 -4.389 -6.399 1.00 98.75 87 GLY A CA 1
ATOM 627 C C . GLY A 1 87 ? -5.671 -4.859 -7.549 1.00 98.75 87 GLY A C 1
ATOM 628 O O . GLY A 1 87 ? -5.187 -4.971 -8.676 1.00 98.75 87 GLY A O 1
ATOM 629 N N . VAL A 1 88 ? -6.970 -5.053 -7.299 1.00 98.81 88 VAL A N 1
ATOM 630 C CA . VAL A 1 88 ? -7.955 -5.314 -8.363 1.00 98.81 88 VAL A CA 1
ATOM 631 C C . VAL A 1 88 ? -8.022 -4.128 -9.323 1.00 98.81 88 VAL A C 1
ATOM 633 O O . VAL A 1 88 ? -7.898 -4.320 -10.526 1.00 98.81 88 VAL A O 1
ATOM 636 N N . MET A 1 89 ? -8.152 -2.905 -8.799 1.00 98.69 89 MET A N 1
ATOM 637 C CA . MET A 1 89 ? -8.181 -1.672 -9.593 1.00 98.69 89 MET A CA 1
ATOM 638 C C . MET A 1 89 ? -6.933 -1.522 -10.470 1.00 98.69 89 MET A C 1
ATOM 640 O O . MET A 1 89 ? -7.056 -1.182 -11.641 1.00 98.69 89 MET A O 1
ATOM 644 N N . ARG A 1 90 ? -5.741 -1.784 -9.919 1.00 98.69 90 ARG A N 1
ATOM 645 C CA . ARG A 1 90 ? -4.462 -1.663 -10.633 1.00 98.69 90 ARG A CA 1
ATOM 646 C C . ARG A 1 90 ? -4.369 -2.594 -11.851 1.00 98.69 90 ARG A C 1
ATOM 648 O O . ARG A 1 90 ? -3.694 -2.253 -12.814 1.00 98.69 90 ARG A O 1
ATOM 655 N N . HIS A 1 91 ? -4.987 -3.773 -11.789 1.00 98.44 91 HIS A N 1
ATOM 656 C CA . HIS A 1 91 ? -4.856 -4.822 -12.809 1.00 98.44 91 HIS A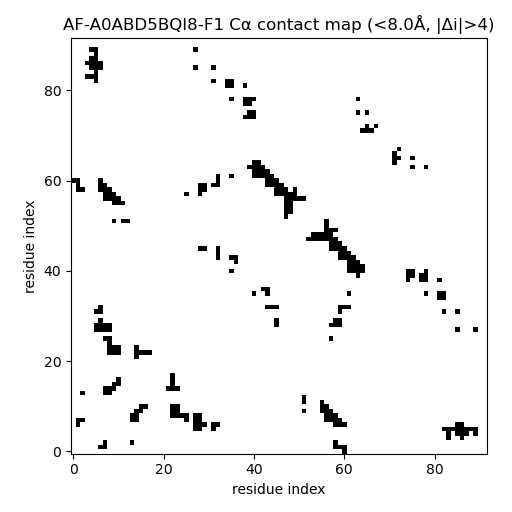 CA 1
ATOM 657 C C . HIS A 1 91 ? -6.059 -4.942 -13.764 1.00 98.44 91 HIS A C 1
ATOM 659 O O . HIS A 1 91 ? -6.042 -5.831 -14.620 1.00 98.44 91 HIS A O 1
ATOM 665 N N . ALA A 1 92 ? -7.101 -4.127 -13.575 1.00 96.56 92 ALA A N 1
ATOM 666 C CA . ALA A 1 92 ? -8.372 -4.207 -14.299 1.00 96.56 92 ALA A CA 1
ATOM 667 C C . ALA A 1 92 ? -8.290 -3.781 -15.774 1.00 96.56 92 ALA A C 1
ATOM 669 O O . ALA A 1 92 ? -7.443 -2.927 -16.116 1.00 96.56 92 ALA A O 1
#

Secondary structure (DSSP, 8-state):
---STTTEE-TTTTTTT-TTS-TT--HHHHHHHHHHHHHT-SEEEEEESTTT-TTS-EEEEEE----S-HHHHHHHHHHHHHHHHHHHHHH-

Solvent-accessible surface area (backbone atoms only — not comparable to full-atom values): 5022 Å² total; per-residue (Å²): 122,39,85,51,79,23,18,46,19,17,48,90,57,91,21,4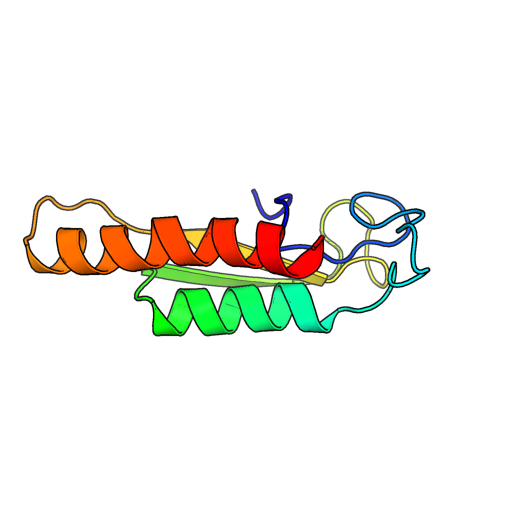2,82,37,96,84,68,58,20,77,57,52,62,50,9,53,48,39,31,54,49,33,55,76,33,50,38,70,45,68,42,80,51,69,16,72,96,71,33,86,93,42,28,38,28,12,35,74,43,70,68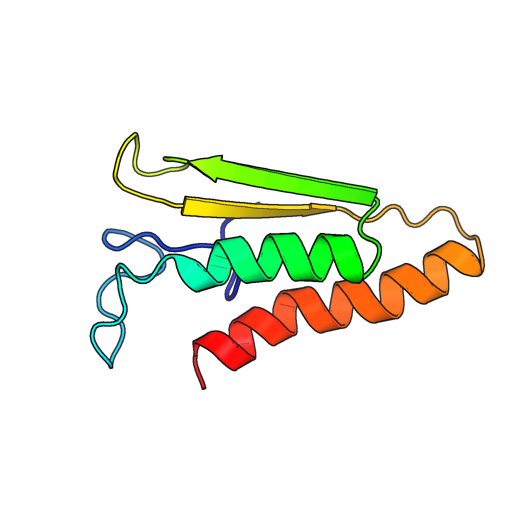,85,82,82,46,72,71,37,52,57,21,48,62,40,26,73,44,49,53,61,46,43,14,52,63,73,71,107

InterPro domains:
  IPR023637 Urocanase-like [PTHR12216] (1-92)
  IPR035401 Urocanase, C-terminal domain [PF17392] (1-92)
  IPR036190 Urocanase superfamily [SSF111326] (1-92)

Radius of gyration: 13.69 Å; Cα contacts (8 Å, |Δi|>4): 171; chains: 1; bounding box: 35×16×41 Å

Nearest PDB structures (foldseek):
  2v7g-assembly1_A  TM=1.007E+00  e=2.529E-13  Pseudomonas putida
  1uwk-assembly1_A  TM=1.008E+00  e=3.499E-13  Pseudomonas putida
  1uwl-assembly1_B  TM=1.008E+00  e=5.511E-13  Pseudomonas putida
  7jfz-assembly1_A  TM=1.008E+00  e=8.135E-13  Legionella pneumophila subsp. pneumophila str. Philadelphia 1
  2fkn-assembly2_D  TM=1.006E+00  e=4.855E-11  Bacillus subtilis